Protein AF-A0A4Z0PGL5-F1 (afdb_monomer_lite)

InterPro domains:
  IPR001518 Argininosuccinate synthase [PTHR11587] (3-115)
  IPR024074 Argininosuccinate synthetase, catalytic/multimerisation domain body [G3DSA:3.90.1260.10] (1-116)
  IPR024074 Argininosuccinate synthetase, catalytic/multimerisation domain body [SSF69864] (1-115)
  IPR048268 Arginosuccinate synthase C-terminal domain [PF20979] (28-101)

Structure (mmCIF, N/CA/C/O backbone):
data_AF-A0A4Z0PGL5-F1
#
_entry.id   AF-A0A4Z0PGL5-F1
#
loop_
_atom_site.group_PDB
_atom_site.id
_atom_site.type_symbol
_atom_site.label_atom_id
_atom_site.label_alt_id
_atom_site.label_comp_id
_atom_site.label_asym_id
_atom_site.label_entity_id
_atom_site.label_seq_id
_atom_site.pdbx_PDB_ins_code
_atom_site.Cartn_x
_atom_site.Cartn_y
_atom_site.Cartn_z
_atom_site.occupancy
_atom_site.B_iso_or_equiv
_atom_site.auth_seq_id
_atom_site.auth_comp_id
_atom_site.auth_asym_id
_atom_site.auth_atom_id
_atom_site.pdbx_PDB_model_num
ATOM 1 N N . LEU A 1 1 ? 16.554 4.910 -14.191 1.00 77.56 1 LEU A N 1
ATOM 2 C CA . LEU A 1 1 ? 15.177 5.462 -14.154 1.00 77.56 1 LEU A CA 1
ATOM 3 C C . LEU A 1 1 ? 15.137 6.977 -14.418 1.00 77.56 1 LEU A C 1
ATOM 5 O O . LEU A 1 1 ? 14.099 7.590 -14.224 1.00 77.56 1 LEU A O 1
ATOM 9 N N . GLU A 1 2 ? 16.220 7.589 -14.912 1.00 88.31 2 GLU A N 1
ATOM 10 C CA . GLU A 1 2 ? 16.350 9.056 -14.981 1.00 88.31 2 GLU A CA 1
ATOM 11 C C . GLU A 1 2 ? 15.543 9.704 -16.116 1.00 88.31 2 GLU A C 1
ATOM 13 O O . GLU A 1 2 ? 15.016 10.800 -15.949 1.00 88.31 2 GLU A O 1
ATOM 18 N N . PHE A 1 3 ? 15.382 9.022 -17.254 1.00 94.94 3 PHE A N 1
ATOM 19 C CA . PHE A 1 3 ? 14.605 9.549 -18.375 1.00 94.94 3 PHE A CA 1
ATOM 20 C C . PHE A 1 3 ? 13.099 9.340 -18.169 1.00 94.94 3 PHE A C 1
ATOM 22 O O . PHE A 1 3 ? 12.626 8.208 -18.036 1.00 94.94 3 PHE A O 1
ATOM 29 N N . LEU A 1 4 ? 12.329 10.430 -18.201 1.00 94.31 4 LEU A N 1
ATOM 30 C CA . LEU A 1 4 ? 10.879 10.415 -17.951 1.00 94.31 4 LEU A CA 1
ATOM 31 C C . LEU A 1 4 ? 10.050 9.762 -19.071 1.00 94.31 4 LEU A C 1
ATOM 33 O O . LEU A 1 4 ? 8.876 9.477 -18.874 1.00 94.31 4 LEU A O 1
ATOM 37 N N . ASN A 1 5 ? 10.649 9.478 -20.230 1.00 94.44 5 ASN A N 1
ATOM 38 C CA . ASN A 1 5 ? 10.014 8.688 -21.291 1.00 94.44 5 ASN A CA 1
ATOM 39 C C . ASN A 1 5 ? 10.041 7.169 -21.017 1.00 94.44 5 ASN A C 1
ATOM 41 O O . ASN A 1 5 ? 9.344 6.411 -21.686 1.00 94.44 5 ASN A O 1
ATOM 45 N N . SER A 1 6 ? 10.841 6.716 -20.048 1.00 92.62 6 SER A N 1
ATOM 46 C CA . SER A 1 6 ? 10.779 5.355 -19.505 1.00 92.62 6 SER A CA 1
ATOM 47 C C . SER A 1 6 ? 9.742 5.314 -18.386 1.00 92.62 6 SER A C 1
ATOM 49 O O . SER A 1 6 ? 9.600 6.304 -17.679 1.00 92.62 6 SER A O 1
ATOM 51 N N . SER A 1 7 ? 9.041 4.197 -18.182 1.00 91.31 7 SER A N 1
ATOM 52 C CA . SER A 1 7 ? 7.997 4.047 -17.148 1.00 91.31 7 SER A CA 1
ATOM 53 C C . SER A 1 7 ? 8.203 2.780 -16.319 1.00 91.31 7 SER A C 1
ATOM 55 O O . SER A 1 7 ? 9.149 2.030 -16.560 1.00 91.31 7 SER A O 1
ATOM 57 N N . VAL A 1 8 ? 7.279 2.496 -15.396 1.00 93.62 8 VAL A N 1
ATOM 58 C CA . VAL A 1 8 ? 7.221 1.243 -14.620 1.00 93.62 8 VAL A CA 1
ATOM 59 C C . VAL A 1 8 ? 7.417 -0.020 -15.479 1.00 93.62 8 VAL A C 1
ATOM 61 O O . VAL A 1 8 ? 7.968 -1.008 -15.008 1.00 93.62 8 VAL A O 1
ATOM 64 N N . LYS A 1 9 ? 7.072 0.029 -16.775 1.00 94.44 9 LYS A N 1
ATOM 65 C CA . LYS A 1 9 ? 7.177 -1.099 -17.711 1.00 94.44 9 LYS A CA 1
ATOM 66 C C . LYS A 1 9 ? 8.590 -1.666 -17.890 1.00 94.44 9 LYS A C 1
ATOM 68 O O . LYS A 1 9 ? 8.709 -2.808 -18.323 1.00 94.44 9 LYS A O 1
ATOM 73 N N . ILE A 1 10 ? 9.645 -0.907 -17.572 1.00 95.94 10 ILE A N 1
ATOM 74 C CA . ILE A 1 10 ? 11.032 -1.408 -17.636 1.00 95.94 10 ILE A CA 1
ATOM 75 C C . ILE A 1 10 ? 11.488 -2.108 -16.345 1.00 95.94 10 ILE A C 1
ATOM 77 O O . ILE A 1 10 ? 12.589 -2.650 -16.300 1.00 95.94 10 ILE A O 1
ATOM 81 N N . VAL A 1 11 ? 10.676 -2.069 -15.287 1.00 96.69 11 VAL A N 1
ATOM 82 C CA . VAL A 1 11 ? 11.001 -2.636 -13.975 1.00 96.69 11 VAL A CA 1
ATOM 83 C C . VAL A 1 11 ? 10.579 -4.103 -13.917 1.00 96.69 11 VAL A C 1
ATOM 85 O O . VAL A 1 11 ? 9.556 -4.505 -14.472 1.00 96.69 11 VAL A O 1
ATOM 88 N N . ASN A 1 12 ? 11.374 -4.920 -13.228 1.00 97.62 12 ASN A N 1
ATOM 89 C CA . ASN A 1 12 ? 10.977 -6.257 -12.805 1.00 97.62 12 ASN A CA 1
ATOM 90 C C . ASN A 1 12 ? 10.694 -6.219 -11.294 1.00 97.62 12 ASN A C 1
ATOM 92 O O . ASN A 1 12 ? 11.667 -6.203 -10.539 1.00 97.62 12 ASN A O 1
ATOM 96 N N . PRO A 1 13 ? 9.415 -6.147 -10.869 1.00 97.94 13 PRO A N 1
ATOM 97 C CA . PRO A 1 13 ? 9.046 -6.039 -9.460 1.00 97.94 13 PRO A CA 1
ATOM 98 C C . PRO A 1 13 ? 9.626 -7.176 -8.621 1.00 97.94 13 PRO A C 1
ATOM 100 O O . PRO A 1 13 ? 9.738 -8.308 -9.104 1.00 97.94 13 PRO A O 1
ATOM 103 N N . ILE A 1 14 ? 9.983 -6.878 -7.374 1.00 98.50 14 ILE A N 1
ATOM 104 C CA . ILE A 1 14 ? 10.554 -7.857 -6.434 1.00 98.50 14 ILE A CA 1
ATOM 105 C C . ILE A 1 14 ? 9.629 -8.173 -5.256 1.00 98.50 14 ILE A C 1
ATOM 107 O O . ILE A 1 14 ? 9.864 -9.154 -4.552 1.00 98.50 14 ILE A O 1
ATOM 111 N N . MET A 1 15 ? 8.572 -7.384 -5.045 1.00 98.62 15 MET A N 1
ATOM 112 C CA . MET A 1 15 ? 7.567 -7.609 -4.001 1.00 98.62 15 MET A CA 1
ATOM 113 C C . MET A 1 15 ? 6.189 -7.984 -4.564 1.00 98.62 15 MET A C 1
ATOM 115 O O . MET A 1 15 ? 5.279 -8.283 -3.791 1.00 98.62 15 MET A O 1
ATOM 119 N N . GLY A 1 16 ? 6.016 -7.999 -5.888 1.00 98.25 16 GLY A N 1
ATOM 120 C CA . GLY A 1 16 ? 4.750 -8.344 -6.529 1.00 98.25 16 GLY A CA 1
ATOM 121 C C . GLY A 1 16 ? 4.868 -8.757 -7.994 1.00 98.25 16 GLY A C 1
ATOM 122 O O . GLY A 1 16 ? 5.944 -9.089 -8.488 1.00 98.25 16 GLY A O 1
ATOM 123 N N . VAL A 1 17 ? 3.732 -8.768 -8.689 1.00 98.44 17 VAL A N 1
ATOM 124 C CA . VAL A 1 17 ? 3.633 -9.134 -10.111 1.00 98.44 17 VAL A CA 1
ATOM 125 C C . VAL A 1 17 ? 3.653 -7.907 -11.031 1.00 98.44 17 VAL A C 1
ATOM 127 O O . VAL A 1 17 ? 3.316 -6.795 -10.626 1.00 98.44 17 VAL A O 1
ATOM 130 N N . LYS A 1 18 ? 3.985 -8.110 -12.313 1.00 98.25 18 LYS A N 1
ATOM 131 C CA . LYS A 1 18 ? 3.871 -7.082 -13.364 1.00 98.25 18 LYS A CA 1
ATOM 132 C C . LYS A 1 18 ? 2.409 -6.877 -13.761 1.00 98.25 18 LYS A C 1
ATOM 134 O O . LYS A 1 18 ? 1.978 -7.359 -14.800 1.00 98.25 18 LYS A O 1
ATOM 139 N N . PHE A 1 19 ? 1.643 -6.162 -12.945 1.00 98.06 19 PHE A N 1
ATOM 140 C CA . PHE A 1 19 ? 0.202 -5.971 -13.161 1.00 98.06 19 PHE A CA 1
ATOM 141 C C . PHE A 1 19 ? -0.166 -5.266 -14.480 1.00 98.06 19 PHE A C 1
ATOM 143 O O . PHE A 1 19 ? -1.308 -5.334 -14.918 1.00 98.06 19 PHE A O 1
ATOM 150 N N . TRP A 1 20 ? 0.789 -4.586 -15.119 1.00 97.62 20 TRP A N 1
ATOM 151 C CA . TRP A 1 20 ? 0.618 -3.944 -16.426 1.00 97.62 20 TRP A CA 1
ATOM 152 C C . TRP A 1 20 ? 0.866 -4.874 -17.622 1.00 97.62 20 TRP A C 1
ATOM 154 O O . TRP A 1 20 ? 0.691 -4.446 -18.762 1.00 97.62 20 TRP A O 1
ATOM 164 N N . ASP A 1 21 ? 1.367 -6.087 -17.393 1.00 97.81 21 ASP A N 1
ATOM 165 C CA . ASP A 1 21 ? 1.617 -7.076 -18.437 1.00 97.81 21 ASP A CA 1
ATOM 166 C C . ASP A 1 21 ? 0.353 -7.919 -18.642 1.00 97.81 21 ASP A C 1
ATOM 168 O O . ASP A 1 21 ? -0.044 -8.680 -17.764 1.00 97.81 21 ASP A O 1
ATOM 172 N N . GLU A 1 22 ? -0.274 -7.795 -19.813 1.00 96.69 22 GLU A N 1
ATOM 173 C CA . GLU A 1 22 ? -1.529 -8.481 -20.155 1.00 96.69 22 GLU A CA 1
ATOM 174 C C . GLU A 1 22 ? -1.421 -10.016 -20.121 1.00 96.69 22 GLU A C 1
ATOM 176 O O 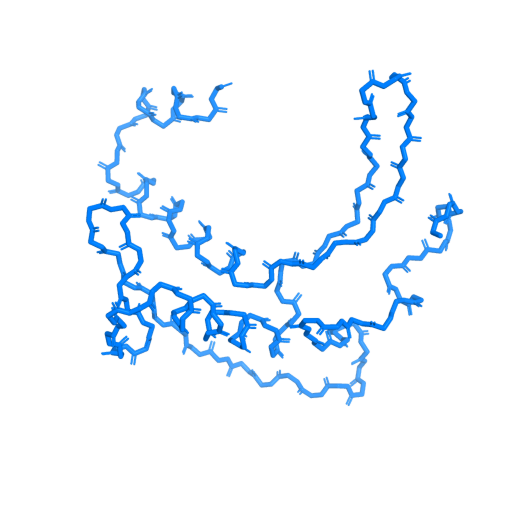. GLU A 1 22 ? -2.434 -10.710 -20.023 1.00 96.69 22 GLU A O 1
ATOM 181 N N . SER A 1 23 ? -0.204 -10.568 -20.187 1.00 97.81 23 SER A N 1
ATOM 182 C CA . SER A 1 23 ? 0.019 -12.011 -20.057 1.00 97.81 23 SER A CA 1
ATOM 183 C C . SER A 1 23 ? -0.078 -12.510 -18.609 1.00 97.81 23 SER A C 1
ATOM 185 O O . SER A 1 23 ? -0.295 -13.706 -18.379 1.00 97.81 23 SER A O 1
ATOM 187 N N . VAL A 1 24 ? 0.045 -11.614 -17.624 1.00 98.12 24 VAL A N 1
ATOM 188 C CA . VAL A 1 24 ? -0.036 -11.937 -16.198 1.00 98.12 24 VAL A CA 1
ATOM 189 C C . VAL A 1 24 ? -1.502 -12.011 -15.779 1.00 98.12 24 VAL A C 1
ATOM 191 O O . VAL A 1 24 ? -2.227 -11.021 -15.757 1.00 98.12 24 VAL A O 1
ATOM 194 N N . LYS A 1 25 ? -1.956 -13.209 -15.404 1.00 98.31 25 LYS A N 1
ATOM 195 C CA . LYS A 1 25 ? -3.322 -13.420 -14.911 1.00 98.31 25 LYS A CA 1
ATOM 196 C C . LYS A 1 25 ? -3.427 -13.046 -13.436 1.00 98.31 25 LYS A C 1
ATOM 198 O O . LYS A 1 25 ? -2.781 -13.674 -12.602 1.00 98.31 25 LYS A O 1
ATOM 203 N N . ILE A 1 26 ? -4.299 -12.091 -13.126 1.00 98.56 26 ILE A N 1
ATOM 204 C CA . ILE A 1 26 ? -4.561 -11.620 -11.761 1.00 98.56 26 ILE A CA 1
ATOM 205 C C . ILE A 1 26 ? -6.056 -11.810 -11.470 1.00 98.56 26 ILE A C 1
ATOM 207 O O . ILE A 1 26 ? -6.870 -10.985 -11.889 1.00 98.56 26 ILE A O 1
ATOM 211 N N . PRO A 1 27 ? -6.466 -12.926 -10.842 1.00 98.31 27 PRO A N 1
ATOM 212 C CA . PRO A 1 27 ? -7.857 -13.112 -10.447 1.00 98.31 27 PRO A CA 1
ATOM 213 C C . PRO A 1 27 ? -8.226 -12.128 -9.332 1.00 98.31 27 PRO A C 1
ATOM 215 O O . PRO A 1 27 ? -7.408 -11.843 -8.463 1.00 98.31 27 PRO A O 1
ATOM 218 N N . ALA A 1 28 ? -9.470 -11.646 -9.324 1.00 98.56 28 ALA A N 1
ATOM 219 C CA . ALA A 1 28 ? -9.967 -10.820 -8.228 1.00 98.56 28 ALA A CA 1
ATOM 220 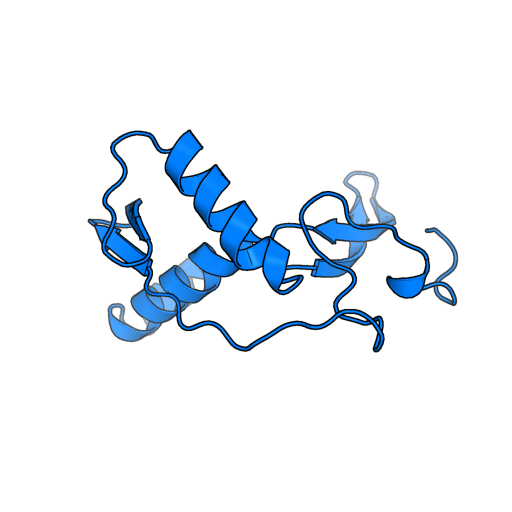C C . ALA A 1 28 ? -9.931 -11.593 -6.897 1.00 98.56 28 ALA A C 1
ATOM 222 O O . ALA A 1 28 ? -10.265 -12.778 -6.846 1.00 98.56 28 ALA A O 1
ATOM 223 N N . GLU A 1 29 ? -9.558 -10.909 -5.817 1.00 98.50 29 GLU A N 1
ATOM 224 C CA . GLU A 1 29 ? -9.436 -11.479 -4.474 1.00 98.50 29 GLU A CA 1
ATOM 225 C C . GLU A 1 29 ? -10.154 -10.574 -3.469 1.00 98.50 29 GLU A C 1
ATOM 227 O O . GLU A 1 29 ? -9.966 -9.358 -3.471 1.00 98.50 29 GLU A O 1
ATOM 232 N N . VAL A 1 30 ? -10.984 -11.164 -2.606 1.00 98.69 30 VAL A N 1
ATOM 233 C CA . VAL A 1 30 ? -11.616 -10.446 -1.493 1.00 98.69 30 VAL A CA 1
ATOM 234 C C . VAL A 1 30 ? -10.737 -10.605 -0.264 1.00 98.69 30 VAL A C 1
ATOM 236 O O . VAL A 1 30 ? -10.421 -11.725 0.133 1.00 98.69 30 VAL A O 1
ATOM 239 N N . VAL A 1 31 ? -10.374 -9.482 0.350 1.00 98.69 31 VAL A N 1
ATOM 240 C CA . VAL A 1 31 ? -9.496 -9.439 1.520 1.00 98.69 31 VAL A CA 1
ATOM 241 C C . VAL A 1 31 ? -10.208 -8.716 2.654 1.00 98.69 31 VAL A C 1
ATOM 243 O O . VAL A 1 31 ? -10.814 -7.666 2.444 1.00 98.69 31 VAL A O 1
ATOM 246 N N . THR A 1 32 ? -10.118 -9.262 3.865 1.00 98.75 32 THR A N 1
ATOM 247 C CA . THR A 1 32 ? -10.546 -8.571 5.089 1.00 98.75 32 THR A CA 1
ATOM 248 C C . THR A 1 32 ? -9.339 -8.249 5.957 1.00 98.75 32 THR A C 1
ATOM 250 O O . THR A 1 32 ? -8.452 -9.083 6.138 1.00 98.75 32 THR A O 1
ATOM 253 N N . VAL A 1 33 ? -9.317 -7.034 6.496 1.00 98.88 33 VAL A N 1
ATOM 254 C CA . VAL A 1 33 ? -8.264 -6.533 7.383 1.00 98.88 33 VAL A CA 1
ATOM 255 C C . VAL A 1 33 ? -8.928 -6.080 8.674 1.00 98.88 33 VAL A C 1
ATOM 257 O O . VAL A 1 33 ? -9.951 -5.395 8.633 1.00 98.88 33 VAL A O 1
ATOM 260 N N . ARG A 1 34 ? -8.369 -6.473 9.818 1.00 98.75 34 ARG A N 1
ATOM 261 C CA . ARG A 1 34 ? -8.901 -6.112 11.134 1.00 98.75 34 ARG A CA 1
ATOM 262 C C . ARG A 1 34 ? -7.838 -5.418 11.970 1.00 98.75 34 ARG A C 1
ATOM 264 O O . ARG A 1 34 ? -6.731 -5.932 12.119 1.00 98.75 34 ARG A O 1
ATOM 271 N N . PHE A 1 35 ? -8.230 -4.286 12.541 1.00 98.81 35 PHE A N 1
ATOM 272 C CA . PHE A 1 35 ? -7.431 -3.492 13.464 1.00 98.81 35 PHE A CA 1
ATOM 273 C C . PHE A 1 35 ? -8.012 -3.559 14.877 1.00 98.81 35 PHE A C 1
ATOM 275 O O . PHE A 1 35 ? -9.229 -3.647 15.051 1.00 98.81 35 PHE A O 1
ATOM 282 N N . GLU A 1 36 ? -7.144 -3.457 15.876 1.00 98.38 36 GLU A N 1
ATOM 283 C CA . GLU A 1 36 ? -7.483 -3.221 17.276 1.00 98.38 36 GLU A CA 1
ATOM 284 C C . GLU A 1 36 ? -6.656 -2.034 17.774 1.00 98.38 36 GLU A C 1
ATOM 286 O O . GLU A 1 36 ? -5.432 -2.064 17.723 1.00 98.38 36 GLU A O 1
ATOM 291 N N . GLN A 1 37 ? -7.322 -0.960 18.216 1.00 97.62 37 GLN A N 1
ATOM 292 C CA . GLN A 1 37 ? -6.663 0.248 18.747 1.00 97.62 37 GLN A CA 1
ATOM 293 C C . GLN A 1 37 ? -5.565 0.819 17.822 1.00 97.62 37 GLN A C 1
ATOM 295 O O . GLN A 1 37 ? -4.520 1.273 18.276 1.00 97.62 37 GLN A O 1
ATOM 300 N N . GLY A 1 38 ? -5.801 0.779 16.508 1.00 97.06 38 GLY A N 1
ATOM 301 C CA . GLY A 1 38 ? -4.854 1.257 15.495 1.00 97.06 38 GLY A CA 1
ATOM 302 C C . GLY A 1 38 ? -3.776 0.247 15.089 1.00 97.06 38 GLY A C 1
ATOM 303 O O . GLY A 1 38 ? -3.065 0.495 14.120 1.00 97.06 38 GLY A O 1
ATOM 304 N N . HIS A 1 39 ? -3.693 -0.916 15.743 1.00 98.19 39 HIS A N 1
ATOM 305 C CA . HIS A 1 39 ? -2.757 -1.984 15.388 1.00 98.19 39 HIS A CA 1
ATOM 306 C C . HIS A 1 39 ? -3.433 -3.058 14.510 1.00 98.19 39 HIS A C 1
ATOM 308 O O . HIS A 1 39 ? -4.516 -3.537 14.858 1.00 98.19 39 HIS A O 1
ATOM 314 N N . PRO A 1 40 ? -2.868 -3.423 13.345 1.00 98.25 40 PRO A N 1
ATOM 315 C CA . PRO A 1 40 ? -3.401 -4.486 12.494 1.00 98.25 40 PRO A CA 1
ATOM 316 C C . PRO A 1 40 ? -3.126 -5.872 13.092 1.00 98.25 40 PRO A C 1
ATOM 318 O O . PRO A 1 40 ? -1.987 -6.322 13.159 1.00 98.25 40 PRO A O 1
ATOM 321 N N . VAL A 1 41 ? -4.189 -6.593 13.452 1.00 98.44 41 VAL A N 1
ATOM 322 C CA . VAL A 1 41 ? -4.088 -7.864 14.194 1.00 98.44 41 VAL A CA 1
ATOM 323 C C . VAL A 1 41 ? -4.509 -9.094 13.391 1.00 98.44 41 VAL A C 1
ATOM 325 O O . VAL A 1 41 ? -4.181 -10.218 13.773 1.00 98.44 41 VAL A O 1
ATOM 328 N N . ALA A 1 42 ? -5.270 -8.931 12.300 1.00 98.75 42 ALA A N 1
ATOM 329 C CA . ALA A 1 42 ? -5.725 -10.067 11.499 1.00 98.75 42 ALA A CA 1
ATOM 330 C C . ALA A 1 42 ? -5.949 -9.752 10.016 1.00 98.75 42 ALA A C 1
ATOM 332 O O . ALA A 1 42 ? -6.422 -8.674 9.649 1.00 98.75 42 ALA A O 1
ATOM 333 N N . LEU A 1 43 ? -5.696 -10.765 9.185 1.00 98.88 43 LEU A N 1
ATOM 334 C CA . LEU A 1 43 ? -5.964 -10.782 7.747 1.00 98.88 43 LEU A CA 1
ATOM 335 C C . LEU A 1 43 ? -6.793 -12.028 7.420 1.00 98.88 43 LEU A C 1
ATOM 337 O O . LEU A 1 43 ? -6.439 -13.130 7.838 1.00 98.88 43 LEU A O 1
ATOM 341 N N . ASN A 1 44 ? -7.905 -11.870 6.698 1.00 98.56 44 ASN A N 1
ATOM 342 C CA . ASN A 1 44 ? -8.790 -12.978 6.303 1.00 98.56 44 ASN A CA 1
ATOM 343 C C . ASN A 1 44 ? -9.226 -13.874 7.478 1.00 98.56 44 ASN A C 1
ATOM 345 O O . ASN A 1 44 ? -9.257 -15.098 7.378 1.00 98.56 44 ASN A O 1
ATOM 349 N N . GLY A 1 45 ? -9.526 -13.253 8.623 1.00 98.19 45 GLY A N 1
ATOM 350 C CA . GLY A 1 45 ? -9.929 -13.946 9.852 1.00 98.19 45 GLY A CA 1
ATOM 351 C C . GLY A 1 45 ? -8.792 -14.635 10.620 1.00 98.19 45 GLY A C 1
ATOM 352 O O . GLY A 1 45 ? -9.014 -15.066 11.750 1.00 98.19 45 GLY A O 1
ATOM 353 N N . LYS A 1 46 ? -7.573 -14.703 10.070 1.00 98.50 46 LYS A N 1
ATOM 354 C CA . LYS A 1 46 ? -6.392 -15.227 10.766 1.00 98.50 46 LYS A CA 1
ATOM 355 C C . LYS A 1 46 ? -5.758 -14.131 11.617 1.00 98.50 46 LYS A C 1
ATOM 357 O O . LYS A 1 46 ? -5.289 -13.133 11.076 1.00 98.50 46 LYS A O 1
ATOM 362 N N . THR A 1 47 ? -5.717 -14.340 12.929 1.00 98.62 47 THR A N 1
ATOM 363 C CA . THR A 1 47 ? -4.994 -13.471 13.869 1.00 98.62 47 THR A CA 1
ATOM 364 C C . THR A 1 47 ? -3.499 -13.774 13.845 1.00 98.62 47 THR A C 1
ATOM 366 O O . THR A 1 47 ? -3.098 -14.937 13.745 1.00 98.62 47 THR A O 1
ATOM 369 N N . PHE A 1 48 ? -2.686 -12.731 13.963 1.00 98.38 48 PHE A N 1
ATOM 370 C CA . PHE A 1 48 ? -1.234 -12.815 14.041 1.00 98.38 48 PHE A CA 1
ATOM 371 C C . PHE A 1 48 ? -0.776 -12.334 15.416 1.00 98.38 48 PHE A C 1
ATOM 373 O O . PHE A 1 48 ? -1.220 -11.296 15.892 1.00 98.38 48 PHE A O 1
ATOM 380 N N . SER A 1 49 ? 0.095 -13.108 16.061 1.00 96.25 49 SER A N 1
ATOM 381 C CA . SER A 1 49 ? 0.765 -12.711 17.306 1.00 96.25 49 SER A CA 1
ATOM 382 C C . SER A 1 49 ? 2.130 -12.065 17.065 1.00 96.25 49 SER A C 1
ATOM 384 O O . SER A 1 49 ? 2.758 -11.610 18.012 1.00 96.25 49 SER A O 1
ATOM 386 N N . ASP A 1 50 ? 2.611 -12.105 15.822 1.00 98.25 50 ASP A N 1
ATOM 387 C CA . ASP A 1 50 ? 3.891 -11.558 15.395 1.00 98.25 50 ASP A CA 1
ATOM 388 C C . ASP A 1 50 ? 3.664 -10.579 14.239 1.00 98.25 50 ASP A C 1
ATOM 390 O O . ASP A 1 50 ? 3.080 -10.929 13.206 1.00 98.25 50 ASP A O 1
ATOM 394 N N . ASP A 1 51 ? 4.122 -9.346 14.435 1.00 98.00 51 ASP A N 1
ATOM 395 C CA . ASP A 1 51 ? 3.893 -8.236 13.508 1.00 98.00 51 ASP A CA 1
ATOM 396 C C . ASP A 1 51 ? 4.647 -8.430 12.190 1.00 98.00 51 ASP A C 1
ATOM 398 O O . ASP A 1 51 ? 4.178 -8.005 11.130 1.00 98.00 51 ASP A O 1
ATOM 402 N N . VAL A 1 52 ? 5.798 -9.110 12.233 1.00 98.50 52 VAL A N 1
ATOM 403 C CA . VAL A 1 52 ? 6.598 -9.396 11.041 1.00 98.50 52 VAL A CA 1
ATOM 404 C C . VAL A 1 52 ? 5.860 -10.387 10.148 1.00 98.50 52 VAL A C 1
ATOM 406 O O . VAL A 1 52 ? 5.700 -10.124 8.956 1.00 98.50 52 VAL A O 1
ATOM 409 N N . GLU A 1 53 ? 5.332 -11.478 10.701 1.00 98.62 53 GLU A N 1
ATOM 410 C CA . GLU A 1 53 ? 4.526 -12.445 9.950 1.00 98.62 53 GLU A CA 1
ATOM 411 C C . GLU A 1 53 ? 3.236 -11.832 9.391 1.00 98.62 53 GLU A C 1
ATOM 413 O O . GLU A 1 53 ? 2.855 -12.133 8.255 1.00 98.62 53 GLU A O 1
ATOM 418 N N . MET A 1 54 ? 2.588 -10.935 10.142 1.00 98.56 54 MET A N 1
ATOM 419 C CA . MET A 1 54 ? 1.426 -10.182 9.657 1.00 98.56 54 MET A CA 1
ATOM 420 C C . MET A 1 54 ? 1.796 -9.324 8.442 1.00 98.56 54 MET A C 1
ATOM 422 O O . MET A 1 54 ? 1.139 -9.394 7.400 1.00 98.56 54 MET A O 1
ATOM 426 N N . MET A 1 55 ? 2.894 -8.571 8.537 1.00 98.69 55 MET A N 1
ATOM 427 C CA . MET A 1 55 ? 3.367 -7.701 7.463 1.00 98.69 55 MET A CA 1
ATOM 428 C C . MET A 1 55 ? 3.838 -8.493 6.233 1.00 98.69 55 MET A C 1
ATOM 430 O O . MET A 1 55 ? 3.577 -8.099 5.092 1.00 98.69 55 MET A O 1
ATOM 434 N N . LEU A 1 56 ? 4.497 -9.637 6.438 1.00 98.81 56 LEU A N 1
ATOM 435 C CA . LEU A 1 56 ? 4.872 -10.553 5.360 1.00 98.81 56 LEU A CA 1
ATOM 436 C C . LEU A 1 56 ? 3.637 -11.092 4.638 1.00 98.81 56 LEU A C 1
ATOM 438 O O . LEU A 1 56 ? 3.634 -11.152 3.408 1.00 98.81 56 LEU A O 1
ATOM 442 N N . GLU A 1 57 ? 2.575 -11.439 5.366 1.00 98.81 57 GLU A N 1
ATOM 443 C CA . GLU A 1 57 ? 1.329 -11.869 4.738 1.00 98.81 57 GLU A CA 1
ATOM 444 C C . GLU A 1 57 ? 0.632 -10.730 3.986 1.00 98.81 57 GLU A C 1
ATOM 446 O O . GLU A 1 57 ? 0.213 -10.927 2.844 1.00 98.81 57 GLU A O 1
ATOM 451 N N . ALA A 1 58 ? 0.590 -9.521 4.550 1.00 98.88 58 ALA A N 1
ATOM 452 C CA . ALA A 1 58 ? 0.077 -8.341 3.853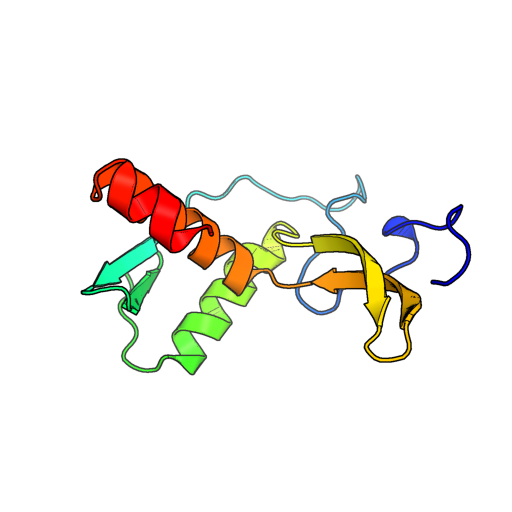 1.00 98.88 58 ALA A CA 1
ATOM 453 C C . ALA A 1 58 ? 0.847 -8.076 2.544 1.00 98.88 58 ALA A C 1
ATOM 455 O O . ALA A 1 58 ? 0.232 -7.806 1.508 1.00 98.88 58 ALA A O 1
ATOM 456 N N . ASN A 1 59 ? 2.179 -8.222 2.557 1.00 98.94 59 ASN A N 1
ATOM 457 C CA . ASN A 1 59 ? 3.012 -8.133 1.355 1.00 98.94 59 ASN A CA 1
ATOM 458 C C . ASN A 1 59 ? 2.655 -9.208 0.325 1.00 98.94 59 ASN A C 1
ATOM 460 O O . ASN A 1 59 ? 2.517 -8.885 -0.853 1.00 98.94 59 ASN A O 1
ATOM 464 N N . ARG A 1 60 ? 2.460 -10.467 0.743 1.00 98.88 60 ARG A N 1
ATOM 465 C CA . ARG A 1 60 ? 2.045 -11.547 -0.171 1.00 98.88 60 ARG A CA 1
ATOM 466 C C . ARG A 1 60 ? 0.686 -11.260 -0.800 1.00 98.88 60 ARG A C 1
ATOM 468 O O . ARG A 1 60 ? 0.527 -11.500 -1.994 1.00 98.88 60 ARG A O 1
ATOM 475 N N . ILE A 1 61 ? -0.277 -10.767 -0.018 1.00 98.88 61 ILE A N 1
ATOM 476 C CA . ILE A 1 61 ? -1.611 -10.404 -0.507 1.00 98.88 61 ILE A CA 1
ATOM 477 C C . ILE A 1 61 ? -1.504 -9.273 -1.529 1.00 98.88 61 ILE A C 1
ATOM 479 O O . ILE A 1 61 ? -1.853 -9.479 -2.686 1.00 98.88 61 ILE A O 1
ATOM 483 N N . GLY A 1 62 ? -0.969 -8.108 -1.152 1.00 98.81 62 GLY A N 1
ATOM 484 C CA . GLY A 1 62 ? -0.871 -6.966 -2.069 1.00 98.81 62 GLY A CA 1
ATOM 485 C C . GLY A 1 62 ? 0.007 -7.254 -3.295 1.00 98.81 62 GLY A C 1
ATOM 486 O O . GLY A 1 62 ? -0.308 -6.821 -4.405 1.00 98.81 62 GLY A O 1
ATOM 487 N N . GLY A 1 63 ? 1.067 -8.047 -3.119 1.00 98.81 63 GLY A N 1
ATOM 488 C CA . GLY A 1 63 ? 2.018 -8.413 -4.166 1.00 98.81 63 GLY A CA 1
ATOM 489 C C . GLY A 1 63 ? 1.393 -9.220 -5.304 1.00 98.81 63 GLY A C 1
ATOM 490 O O . GLY A 1 63 ? 1.743 -8.996 -6.465 1.00 98.81 63 GLY A O 1
ATOM 491 N N . ARG A 1 64 ? 0.404 -10.083 -5.017 1.00 98.75 64 ARG A N 1
ATOM 492 C CA . ARG A 1 64 ? -0.356 -10.818 -6.052 1.00 98.75 64 ARG A CA 1
ATOM 493 C C . ARG A 1 64 ? -1.082 -9.900 -7.037 1.00 98.75 64 ARG A C 1
ATOM 495 O O . ARG A 1 64 ? -1.348 -10.325 -8.157 1.00 98.75 64 ARG A O 1
ATOM 502 N N . HIS A 1 65 ? -1.361 -8.660 -6.635 1.00 98.81 65 HIS A N 1
ATOM 503 C CA . HIS A 1 65 ? -2.122 -7.680 -7.417 1.00 98.81 65 HIS A CA 1
ATOM 504 C C . HIS A 1 65 ? -1.279 -6.482 -7.871 1.00 98.81 65 HIS A C 1
ATOM 506 O O . HIS A 1 65 ? -1.793 -5.601 -8.552 1.00 98.81 65 HIS A O 1
ATOM 512 N N . GLY A 1 66 ? 0.004 -6.419 -7.492 1.00 98.50 66 GLY A N 1
ATOM 513 C CA . GLY A 1 66 ? 0.857 -5.257 -7.763 1.00 98.50 66 GLY A CA 1
ATOM 514 C C . GLY A 1 66 ? 0.418 -3.979 -7.033 1.00 98.50 66 GLY A C 1
ATOM 515 O O . GLY A 1 66 ? 0.740 -2.872 -7.467 1.00 98.50 66 GLY A O 1
ATOM 516 N N . LEU A 1 67 ? -0.340 -4.119 -5.939 1.00 98.81 67 LEU A N 1
ATOM 517 C CA . LEU A 1 67 ? -0.863 -2.997 -5.160 1.00 98.81 67 LEU A CA 1
ATOM 518 C C . LEU A 1 67 ? 0.283 -2.151 -4.581 1.00 98.81 67 LEU A C 1
ATOM 520 O O . LEU A 1 67 ? 1.307 -2.682 -4.160 1.00 98.81 67 LEU A O 1
ATOM 524 N N . GLY A 1 68 ? 0.100 -0.831 -4.520 1.00 98.44 68 GLY A N 1
ATOM 525 C CA . GLY A 1 68 ? 1.051 0.071 -3.863 1.00 98.44 68 GLY A CA 1
ATOM 526 C C . GLY A 1 68 ? 2.282 0.435 -4.691 1.00 98.44 68 GLY A C 1
ATOM 527 O O . GLY A 1 68 ? 3.194 1.068 -4.161 1.00 98.44 68 GLY A O 1
ATOM 528 N N . MET A 1 69 ? 2.331 0.062 -5.973 1.00 98.50 69 MET A N 1
ATOM 529 C CA . MET A 1 69 ? 3.355 0.581 -6.875 1.00 98.50 69 MET A CA 1
ATOM 530 C C . MET A 1 69 ? 3.077 2.032 -7.265 1.00 98.50 69 MET A C 1
ATOM 532 O O . MET A 1 69 ? 1.939 2.398 -7.555 1.00 98.50 69 MET A O 1
ATOM 536 N N . SER A 1 70 ? 4.122 2.859 -7.313 1.00 98.25 70 SER A N 1
ATOM 537 C CA . SER A 1 70 ? 4.011 4.249 -7.771 1.00 98.25 70 SER A CA 1
ATOM 538 C C . SER A 1 70 ? 5.283 4.746 -8.460 1.00 98.25 70 SER A C 1
ATOM 540 O O . SER A 1 70 ? 6.354 4.158 -8.314 1.00 98.25 70 SER A O 1
ATOM 542 N N . ASP A 1 71 ? 5.142 5.823 -9.232 1.00 98.06 71 ASP A N 1
ATOM 543 C CA . ASP A 1 71 ? 6.216 6.524 -9.941 1.00 98.06 71 ASP A CA 1
ATOM 544 C C . ASP A 1 71 ? 6.238 7.969 -9.446 1.00 98.06 71 ASP A C 1
ATOM 546 O O . ASP A 1 71 ? 5.253 8.687 -9.617 1.00 98.06 71 ASP A O 1
ATOM 550 N N . GLN A 1 72 ? 7.319 8.370 -8.778 1.00 98.00 72 GLN A N 1
ATOM 551 C CA . GLN A 1 72 ? 7.397 9.666 -8.105 1.00 98.00 72 GLN A CA 1
ATOM 552 C C . GLN A 1 72 ? 8.610 10.453 -8.577 1.00 98.00 72 GLN A C 1
ATOM 554 O O . GLN A 1 72 ? 9.714 9.914 -8.681 1.00 98.00 72 GLN A O 1
ATOM 559 N N . ILE A 1 73 ? 8.407 11.754 -8.792 1.00 97.94 73 ILE A N 1
ATOM 560 C CA . ILE A 1 73 ? 9.484 12.742 -8.806 1.00 97.94 73 ILE A CA 1
ATOM 561 C C . ILE A 1 73 ? 9.480 13.422 -7.441 1.00 97.94 73 ILE A C 1
ATOM 563 O O . ILE A 1 73 ? 8.529 14.116 -7.092 1.00 97.94 73 ILE A O 1
ATOM 567 N N . GLU A 1 74 ? 10.556 13.256 -6.688 1.00 98.06 74 GLU A N 1
ATOM 568 C CA . GLU A 1 74 ? 10.667 13.716 -5.306 1.00 98.06 74 GLU A CA 1
ATOM 569 C C . GLU A 1 74 ? 11.786 14.746 -5.138 1.00 98.06 74 GLU A C 1
ATOM 571 O O . GLU A 1 74 ? 12.735 14.799 -5.927 1.00 98.06 74 GLU A O 1
ATOM 576 N N . ASN A 1 75 ? 11.667 15.578 -4.103 1.00 98.31 75 ASN A N 1
ATOM 577 C CA . ASN A 1 75 ? 12.708 16.521 -3.708 1.00 98.31 75 ASN A CA 1
ATOM 578 C C . ASN A 1 75 ? 13.636 15.841 -2.700 1.00 98.31 75 ASN A C 1
ATOM 580 O O . ASN A 1 75 ? 13.189 15.399 -1.643 1.00 98.31 75 ASN A O 1
ATOM 584 N N . ARG A 1 76 ? 14.930 15.781 -3.004 1.00 97.88 76 ARG A N 1
ATOM 585 C CA . ARG A 1 76 ? 15.944 15.336 -2.046 1.00 97.88 76 ARG A CA 1
ATOM 586 C C . ARG A 1 76 ? 16.247 16.443 -1.043 1.00 97.88 76 ARG A C 1
ATOM 588 O O . ARG A 1 76 ? 16.069 17.620 -1.339 1.00 97.88 76 ARG A O 1
ATOM 595 N N . ILE A 1 77 ? 16.819 16.053 0.097 1.00 97.88 77 ILE A N 1
ATOM 596 C CA . ILE A 1 77 ? 17.272 16.972 1.158 1.00 97.88 77 ILE A CA 1
ATOM 597 C C . ILE A 1 77 ? 18.218 18.054 0.613 1.00 97.88 77 ILE A C 1
ATOM 599 O O . ILE A 1 77 ? 18.159 19.196 1.041 1.00 97.88 77 ILE A O 1
ATOM 603 N N . ILE A 1 78 ? 19.052 17.711 -0.371 1.00 97.88 78 ILE A N 1
ATOM 604 C CA . ILE A 1 78 ? 19.999 18.629 -1.026 1.00 97.88 78 ILE A CA 1
ATOM 605 C C . ILE A 1 78 ? 19.349 19.547 -2.081 1.00 97.88 78 ILE A C 1
ATOM 607 O O . ILE A 1 78 ? 20.047 20.066 -2.947 1.00 97.88 78 ILE A O 1
ATOM 611 N N . GLU A 1 79 ? 18.020 19.670 -2.074 1.00 97.50 79 GLU A N 1
ATOM 612 C CA . GLU A 1 79 ? 17.231 20.529 -2.973 1.00 97.50 79 GLU A CA 1
ATOM 613 C C . GLU A 1 79 ? 17.335 20.176 -4.470 1.00 97.50 79 GLU A C 1
ATOM 615 O O . GLU A 1 79 ? 16.982 20.958 -5.350 1.00 97.50 79 GLU A O 1
ATOM 620 N N . ALA A 1 80 ? 17.758 18.950 -4.777 1.00 98.06 80 ALA A N 1
ATOM 621 C CA . ALA A 1 80 ? 17.734 18.388 -6.123 1.00 98.06 80 ALA A CA 1
ATOM 622 C C . ALA A 1 80 ? 16.571 17.402 -6.280 1.00 98.06 80 ALA A C 1
ATOM 624 O O . ALA A 1 80 ? 16.213 16.693 -5.340 1.00 98.06 80 ALA A O 1
ATOM 625 N N . LYS A 1 81 ? 16.003 17.306 -7.485 1.00 97.69 81 LYS A N 1
ATOM 626 C CA . LYS A 1 81 ? 14.967 16.310 -7.781 1.00 97.69 81 LYS A CA 1
ATOM 627 C C . LYS A 1 81 ? 15.572 14.961 -8.157 1.00 97.69 81 LYS A C 1
ATOM 629 O O . LYS A 1 81 ? 16.601 14.898 -8.827 1.00 97.69 81 LYS A O 1
ATOM 634 N N . SER A 1 82 ? 14.886 13.885 -7.790 1.00 97.50 82 SER A N 1
ATOM 635 C CA . SER A 1 82 ? 15.102 12.550 -8.353 1.00 97.50 82 SER A CA 1
ATOM 636 C C . SER A 1 82 ? 13.788 11.897 -8.736 1.00 97.50 82 SER A C 1
ATOM 638 O O . SER A 1 82 ? 12.726 12.359 -8.334 1.00 97.50 82 SER A O 1
ATOM 640 N N . ARG A 1 83 ? 13.864 10.824 -9.523 1.00 97.94 83 ARG A N 1
ATOM 641 C CA . ARG A 1 83 ? 12.702 10.043 -9.935 1.00 97.94 83 ARG A CA 1
ATOM 642 C C . ARG A 1 83 ? 12.898 8.570 -9.594 1.00 97.94 83 ARG A C 1
ATOM 644 O O . ARG A 1 83 ? 13.960 8.016 -9.888 1.00 97.94 83 ARG A O 1
ATOM 651 N N . GLY A 1 84 ? 11.883 7.956 -8.994 1.00 97.50 84 GLY A N 1
ATOM 652 C CA . GLY A 1 84 ? 11.915 6.581 -8.498 1.00 97.50 84 GLY A CA 1
ATOM 653 C C . GLY A 1 84 ? 10.625 5.819 -8.789 1.00 97.50 84 GLY A C 1
ATOM 654 O O . GLY A 1 84 ? 9.556 6.411 -8.921 1.00 97.50 84 GLY A O 1
ATOM 655 N N . ILE A 1 85 ? 10.754 4.495 -8.892 1.00 98.06 85 ILE A N 1
ATOM 656 C CA . ILE A 1 85 ? 9.633 3.550 -8.940 1.00 98.06 85 ILE A CA 1
ATOM 657 C C . ILE A 1 85 ? 9.651 2.777 -7.624 1.00 98.06 85 ILE A C 1
ATOM 659 O O . ILE A 1 85 ? 10.696 2.240 -7.256 1.00 98.06 85 ILE A O 1
ATOM 663 N N . TYR A 1 86 ? 8.513 2.722 -6.940 1.00 98.38 86 TYR 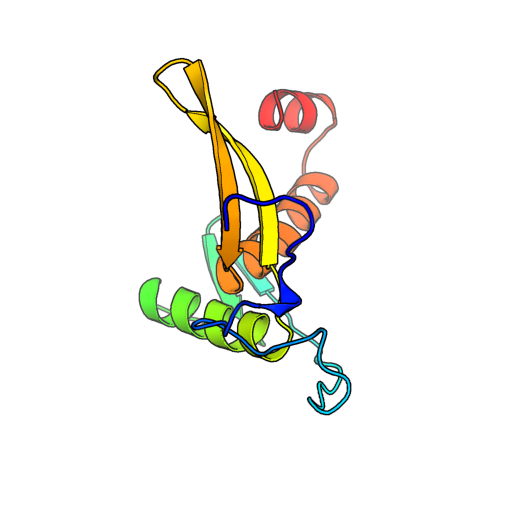A N 1
ATOM 664 C CA . TYR A 1 86 ? 8.400 2.175 -5.589 1.00 98.38 86 TYR A CA 1
ATOM 665 C C . TYR A 1 86 ? 7.467 0.967 -5.551 1.00 98.38 86 TYR A C 1
ATOM 667 O O . TYR A 1 86 ? 6.525 0.890 -6.338 1.00 98.38 86 TYR A O 1
ATOM 675 N N . GLU A 1 87 ? 7.717 0.056 -4.610 1.00 98.81 87 GLU A N 1
ATOM 676 C CA . GLU A 1 87 ? 6.848 -1.070 -4.260 1.00 98.81 87 GLU A CA 1
ATOM 677 C C . GLU A 1 87 ? 6.587 -1.040 -2.748 1.00 98.81 87 GLU A C 1
ATOM 679 O O . GLU A 1 87 ? 7.531 -0.973 -1.962 1.00 98.81 87 GLU A O 1
ATOM 684 N N . ALA A 1 88 ? 5.319 -1.090 -2.332 1.00 98.81 88 ALA A N 1
ATOM 685 C CA . ALA A 1 88 ? 4.945 -1.169 -0.917 1.00 98.81 88 ALA A CA 1
ATOM 686 C C . ALA A 1 88 ? 3.601 -1.908 -0.711 1.00 98.81 88 ALA A C 1
ATOM 688 O O . ALA A 1 88 ? 2.663 -1.336 -0.150 1.00 98.81 88 ALA A O 1
ATOM 689 N N . PRO A 1 89 ? 3.463 -3.168 -1.171 1.00 98.88 89 PRO A N 1
ATOM 690 C CA . PRO A 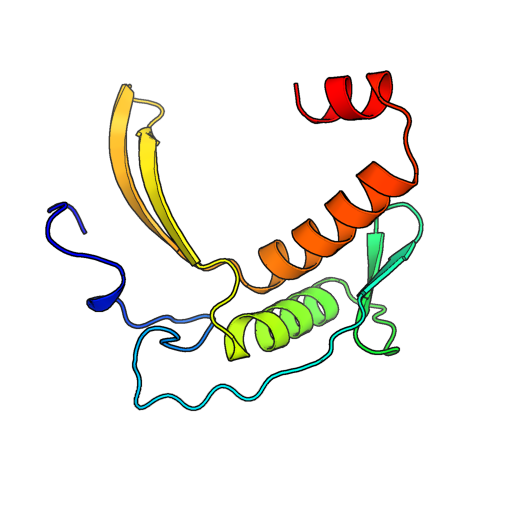1 89 ? 2.163 -3.833 -1.280 1.00 98.88 89 PRO A CA 1
ATOM 691 C C . PRO A 1 89 ? 1.421 -4.010 0.043 1.00 98.88 89 PRO A C 1
ATOM 693 O O . PRO A 1 89 ? 0.233 -3.693 0.120 1.00 98.88 89 PRO A O 1
ATOM 696 N N . GLY A 1 90 ? 2.098 -4.479 1.095 1.00 98.75 90 GLY A N 1
ATOM 697 C CA . GLY A 1 90 ? 1.452 -4.648 2.393 1.00 98.75 90 GLY A CA 1
ATOM 698 C C . GLY A 1 90 ? 1.111 -3.310 3.048 1.00 98.75 90 GLY A C 1
ATOM 699 O O . GLY A 1 90 ? 0.026 -3.165 3.602 1.00 98.75 90 GLY A O 1
ATOM 700 N N . MET A 1 91 ? 1.982 -2.303 2.911 1.00 98.75 91 MET A N 1
ATOM 701 C CA . MET A 1 91 ? 1.730 -0.973 3.475 1.00 98.75 91 MET A CA 1
ATOM 702 C C . MET A 1 91 ? 0.541 -0.310 2.789 1.00 98.75 91 MET A C 1
ATOM 704 O O . MET A 1 91 ? -0.305 0.256 3.468 1.00 98.75 91 MET A O 1
ATOM 708 N N . ALA A 1 92 ? 0.430 -0.434 1.465 1.00 98.88 92 ALA A N 1
ATOM 709 C CA . ALA A 1 92 ? -0.714 0.076 0.722 1.00 98.88 92 ALA A CA 1
ATOM 710 C C . ALA A 1 92 ? -2.024 -0.602 1.150 1.00 98.88 92 ALA A C 1
ATOM 712 O O . ALA A 1 92 ? -3.016 0.087 1.380 1.00 98.88 92 ALA A O 1
ATOM 713 N N . LEU A 1 93 ? -2.026 -1.931 1.318 1.00 98.88 93 LEU A N 1
ATOM 714 C CA . LEU A 1 93 ? -3.195 -2.667 1.810 1.00 98.88 93 LEU A CA 1
ATOM 715 C C . LEU A 1 93 ? -3.638 -2.173 3.197 1.00 98.88 93 LEU A C 1
ATOM 717 O O . LEU A 1 93 ? -4.816 -1.876 3.403 1.00 98.88 93 LEU A O 1
ATOM 721 N N . LEU A 1 94 ? -2.699 -2.078 4.141 1.00 98.81 94 LEU A N 1
ATOM 722 C CA . LEU A 1 94 ? -2.990 -1.647 5.509 1.00 98.81 94 LEU A CA 1
ATOM 723 C C . LEU A 1 94 ? -3.404 -0.171 5.567 1.00 98.81 94 LEU A C 1
ATOM 725 O O . LEU A 1 94 ? -4.337 0.160 6.295 1.00 98.81 94 LEU A O 1
ATOM 729 N N . HIS A 1 95 ? -2.777 0.694 4.767 1.00 98.81 95 HIS A N 1
ATOM 730 C CA . HIS A 1 95 ? -3.112 2.115 4.680 1.00 98.81 95 HIS A CA 1
ATOM 731 C C . HIS A 1 95 ? -4.545 2.335 4.181 1.00 98.81 95 HIS A C 1
ATOM 733 O O . HIS A 1 95 ? -5.291 3.079 4.809 1.00 98.81 95 HIS A O 1
ATOM 739 N N . ILE A 1 96 ? -4.977 1.627 3.126 1.00 98.81 96 ILE A N 1
ATOM 740 C CA . ILE A 1 96 ? -6.361 1.709 2.620 1.00 98.81 96 ILE A CA 1
ATOM 741 C C . ILE A 1 96 ? -7.370 1.358 3.720 1.00 98.81 96 ILE A C 1
ATOM 743 O O . ILE A 1 96 ? -8.369 2.056 3.900 1.00 98.81 96 ILE A O 1
ATOM 747 N N . ALA A 1 97 ? -7.119 0.275 4.458 1.00 98.75 97 ALA A N 1
ATOM 748 C CA . ALA A 1 97 ? -8.002 -0.152 5.536 1.00 98.75 97 ALA A CA 1
ATOM 749 C C . ALA A 1 97 ? -8.005 0.846 6.708 1.00 98.75 97 ALA A C 1
ATOM 751 O O . ALA A 1 97 ? -9.076 1.172 7.222 1.00 98.75 97 ALA A O 1
ATOM 752 N N . TYR A 1 98 ? -6.834 1.356 7.099 1.00 98.81 98 TYR A N 1
ATOM 753 C CA . TYR A 1 98 ? -6.696 2.325 8.184 1.00 98.81 98 TYR A CA 1
ATOM 754 C C . TYR A 1 98 ? -7.397 3.651 7.864 1.00 98.81 98 TYR A C 1
ATOM 756 O O . TYR A 1 98 ? -8.251 4.078 8.636 1.00 98.81 98 TYR A O 1
ATOM 764 N N . GLU A 1 99 ? -7.135 4.255 6.701 1.00 98.62 99 GLU A N 1
ATOM 765 C CA . GLU A 1 99 ? -7.797 5.495 6.258 1.00 98.62 99 GLU A CA 1
ATOM 766 C C . GLU A 1 99 ? -9.320 5.327 6.170 1.00 98.62 99 GLU A C 1
ATOM 768 O O . GLU A 1 99 ? -10.097 6.217 6.535 1.00 98.62 99 GLU A O 1
ATOM 773 N N . ARG A 1 100 ? -9.787 4.150 5.730 1.00 98.69 100 ARG A N 1
ATOM 774 C CA . ARG A 1 100 ? -11.224 3.868 5.669 1.00 98.69 100 ARG A CA 1
ATOM 775 C C . ARG A 1 100 ? -11.867 3.798 7.055 1.00 98.69 100 ARG A C 1
ATOM 777 O O . ARG A 1 100 ? -13.009 4.228 7.203 1.00 98.69 100 ARG A O 1
ATOM 784 N N . LEU A 1 101 ? -11.165 3.263 8.052 1.00 98.69 101 LEU A N 1
ATOM 785 C CA . LEU A 1 101 ? -11.624 3.284 9.441 1.00 98.69 101 LEU A CA 1
ATOM 786 C C . LEU A 1 101 ? -11.565 4.701 10.014 1.00 98.69 101 LEU A C 1
ATOM 788 O O . LEU A 1 101 ? -12.548 5.144 10.600 1.00 98.69 101 LEU A O 1
ATOM 792 N N . LEU A 1 102 ? -10.466 5.426 9.789 1.00 98.25 102 LEU A N 1
ATOM 793 C CA . LEU A 1 102 ? -10.267 6.798 10.258 1.00 98.25 102 LEU A CA 1
ATOM 794 C C . LEU A 1 102 ? -11.440 7.699 9.842 1.00 98.25 102 LEU A C 1
ATOM 796 O O . LEU A 1 102 ? -12.086 8.307 10.694 1.00 98.25 102 LEU A O 1
ATOM 800 N N . THR A 1 103 ? -11.773 7.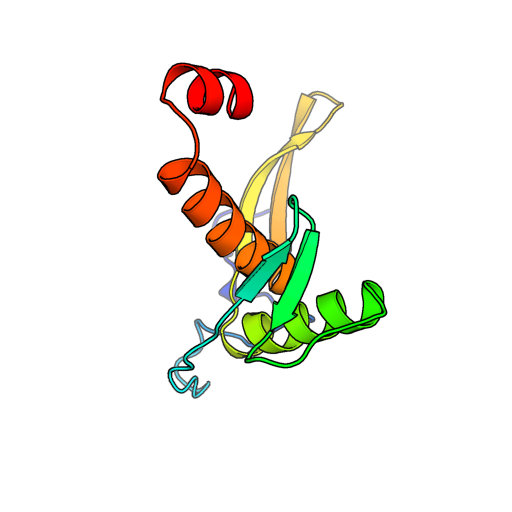692 8.548 1.00 98.12 103 THR A N 1
ATOM 801 C CA . THR A 1 103 ? -12.875 8.482 7.966 1.00 98.12 103 THR A CA 1
ATOM 802 C C . THR A 1 103 ? -14.270 8.055 8.429 1.00 98.12 103 THR A C 1
ATOM 804 O O . THR A 1 103 ? -15.214 8.832 8.320 1.00 98.12 103 THR A O 1
ATOM 807 N N . GLY A 1 104 ? -14.427 6.826 8.931 1.00 98.19 104 GLY A N 1
ATOM 808 C CA . GLY A 1 104 ? -15.689 6.321 9.478 1.00 98.19 104 GLY A CA 1
ATOM 809 C C . GLY A 1 104 ? -15.838 6.479 10.994 1.00 98.19 104 GLY A C 1
ATOM 810 O O . GLY A 1 104 ? -16.931 6.251 11.509 1.00 98.19 104 GLY A O 1
ATOM 811 N N . ILE A 1 105 ? -14.759 6.821 11.707 1.00 98.62 105 ILE A N 1
ATOM 812 C CA . ILE A 1 105 ? -14.711 6.877 13.178 1.00 98.62 105 ILE A CA 1
ATOM 813 C C . ILE A 1 105 ? -14.570 8.315 13.682 1.00 98.62 105 ILE A C 1
ATOM 815 O O . ILE A 1 105 ? -15.245 8.692 14.641 1.00 98.62 105 ILE A O 1
ATOM 819 N N . HIS A 1 106 ? -13.682 9.106 13.080 1.00 98.62 106 HIS A N 1
ATOM 820 C CA . HIS A 1 106 ? -13.330 10.432 13.580 1.00 98.62 106 HIS A CA 1
ATOM 821 C C . HIS A 1 106 ? -14.179 11.545 12.955 1.00 98.62 106 HIS A C 1
ATOM 823 O O . HIS A 1 106 ? -14.734 11.395 11.868 1.00 98.62 106 HIS A O 1
ATOM 829 N N . ASN A 1 107 ? -14.289 12.668 13.671 1.00 98.44 107 ASN A N 1
ATOM 830 C CA . ASN A 1 107 ? -14.922 13.879 13.152 1.00 98.44 107 ASN A CA 1
ATOM 831 C C . ASN A 1 107 ? -13.979 14.645 12.206 1.00 98.44 107 ASN A C 1
ATOM 833 O O . ASN A 1 107 ? -12.792 14.335 12.110 1.00 98.44 107 ASN A O 1
ATOM 837 N N . GLU A 1 108 ? -14.525 15.653 11.529 1.00 98.31 108 GLU A N 1
ATOM 838 C CA . GLU A 1 108 ? -13.827 16.435 10.504 1.00 98.31 108 GLU A CA 1
ATOM 839 C C . GLU A 1 108 ? -12.570 17.133 11.042 1.00 98.31 108 GLU A C 1
ATOM 841 O O . GLU A 1 108 ? -11.491 16.885 10.513 1.00 98.31 108 GLU A O 1
ATOM 846 N N . ASP A 1 109 ? -12.670 17.877 12.149 1.00 98.56 109 ASP A N 1
ATOM 847 C CA . ASP A 1 109 ? -11.522 18.569 12.760 1.00 98.56 109 ASP A CA 1
ATOM 848 C C . ASP A 1 109 ? -10.371 17.609 13.115 1.00 98.56 109 ASP A C 1
ATOM 850 O O . ASP A 1 109 ? -9.197 17.949 12.973 1.00 98.56 109 ASP A O 1
ATOM 854 N N . THR A 1 110 ? -10.689 16.393 13.579 1.00 98.56 110 THR A N 1
ATOM 855 C CA . THR A 1 110 ? -9.662 15.386 13.897 1.00 98.56 110 THR A CA 1
ATOM 856 C C . THR A 1 110 ? -8.990 14.859 12.631 1.00 98.56 110 THR A C 1
ATOM 858 O O . THR A 1 110 ? -7.781 14.641 12.630 1.00 98.56 110 THR A O 1
ATOM 861 N N . ILE A 1 111 ? -9.756 14.637 11.559 1.00 98.38 111 ILE A N 1
ATOM 862 C CA . ILE A 1 111 ? -9.214 14.175 10.274 1.00 98.38 111 ILE A CA 1
ATOM 863 C C . ILE A 1 111 ? -8.339 15.269 9.651 1.00 98.38 111 ILE A C 1
ATOM 865 O O . ILE A 1 111 ? -7.239 14.970 9.191 1.00 98.38 111 ILE A O 1
ATOM 869 N N . GLU A 1 112 ? -8.776 16.529 9.702 1.00 98.06 112 GLU A N 1
ATOM 870 C CA . GLU A 1 112 ? -7.996 17.671 9.215 1.00 98.06 112 GLU A CA 1
ATOM 871 C C . GLU A 1 112 ? -6.649 17.771 9.940 1.00 98.06 112 GLU A C 1
ATOM 873 O O . GLU A 1 112 ? -5.609 17.835 9.289 1.00 98.06 112 GLU A O 1
ATOM 878 N N . GLN A 1 113 ? -6.650 17.689 11.274 1.00 98.38 113 GLN A N 1
ATOM 879 C CA . GLN A 1 113 ? -5.417 17.705 12.071 1.00 98.38 113 GLN A CA 1
ATOM 880 C C . GLN A 1 113 ? -4.512 16.493 11.825 1.00 98.38 113 GLN A C 1
ATOM 882 O O . GLN A 1 113 ? -3.302 16.582 12.008 1.00 98.38 113 GLN A O 1
ATOM 887 N N . TYR A 1 114 ? -5.079 15.342 11.459 1.00 97.75 114 TYR A N 1
ATOM 888 C CA . TYR A 1 114 ? -4.296 14.146 11.158 1.00 97.75 114 TYR A CA 1
ATOM 889 C C . TYR A 1 114 ? -3.566 14.250 9.808 1.00 97.75 114 TYR A C 1
ATOM 891 O O . TYR A 1 114 ? -2.461 13.725 9.673 1.00 97.75 114 TYR A O 1
ATOM 899 N N . HIS A 1 115 ? -4.169 14.908 8.812 1.00 96.75 115 HIS A N 1
ATOM 900 C CA . HIS A 1 115 ? -3.596 15.048 7.465 1.00 96.75 115 HIS A CA 1
ATOM 901 C C . HIS A 1 115 ? -2.756 16.317 7.260 1.00 96.75 115 HIS A C 1
ATOM 903 O O . HIS A 1 115 ? -2.060 16.401 6.245 1.00 96.75 115 HIS A O 1
ATOM 909 N N . SER A 1 116 ? -2.829 17.288 8.175 1.00 92.44 116 SER A N 1
ATOM 910 C CA . SER A 1 116 ? -2.031 18.524 8.150 1.00 92.44 116 SER A CA 1
ATOM 911 C C . SER A 1 116 ? -0.561 18.289 8.487 1.00 92.44 116 SER A C 1
ATOM 913 O O . SER A 1 116 ? 0.300 18.838 7.763 1.00 92.44 116 SER A O 1
#

Foldseek 3Di:
DFDPVDDCVVDDDDLAHPLVDPVQDQDDDDKDWDDDPLHTQDIPPDGDPDVVVVLNVQSVVQRSNQAPWDWDFDQDPVRDTDIDIDGRRSCRVSVVVSVVVCVVPDDDVVVVVVVD

Radius of gyration: 16.99 Å; chains: 1; bounding box: 36×36×40 Å

Secondary structure (DSSP, 8-state):
---TT--GGG---SSS--TT-TTS--------EEEETTEEEEETTEE-S-HHHHHHHHHHHHHTTTTT-EEEEEE-TTS-EEEEEE--HHHHHHHHHHHHHHHHHS-HHHHHHHH-

pLDDT: mean 97.71, std 2.49, range [77.56, 98.94]

Sequence (116 aa):
LEFLNSSVKIVNPIMGVKFWDESVKIPAEVVTVRFEQGHPVALNGKTFSDDVEMMLEANRIGGRHGLGMSDQIENRIIEAKSRGIYEAPGMALLHIAYERLLTGIHNEDTIEQYHS

Organism: NCBI:txid436295